Protein AF-A0A965AZX0-F1 (afdb_monomer_lite)

pLDDT: mean 88.42, std 13.36, range [40.75, 98.25]

Sequence (175 aa):
MPTPAQVLSIAKISEYLWNDAIPKEKGFFNGTIDPRKAVQLYMEWKALNYGIDQNLSSLSGVSNYVFALCGAKVAIAQEILANGSSGGSVVPGGGGQGVREYSKFAVEGTASITFSEAVNSTLLYASRGGLDVGTIITSGVPTGNQVLWTSSTGTLTVASTVPFYLNEFVRILVK

Foldseek 3Di:
DDDLVVLLQLLVLLLVVLVVVLCCCVVPPVDDDDNCLSVVLVVLSVVSVVCVVVVPPPSPVSSVVSSVSSPPSNVVSVVCVVCVVPPDPPPPDDDPPDWDKDKDFDAALAFKDADQVQAQWAWDFKDKLPHTADDEDQDDAADDRYWHAPNNGRMIGHHSVDGHHGRIMMMTITD

Structure (mmCIF, N/CA/C/O backbone):
data_AF-A0A965AZX0-F1
#
_entry.id   AF-A0A965AZX0-F1
#
loop_
_atom_site.group_PDB
_atom_site.id
_atom_site.type_symbol
_atom_site.label_atom_id
_atom_site.label_alt_id
_atom_site.label_comp_id
_atom_site.label_asym_id
_atom_site.label_entity_id
_atom_site.label_seq_id
_atom_site.pdbx_PDB_ins_code
_atom_site.Cartn_x
_atom_site.Cartn_y
_atom_site.Cartn_z
_atom_site.occupancy
_atom_site.B_iso_or_equiv
_atom_site.auth_seq_id
_atom_site.auth_comp_id
_atom_site.auth_asym_id
_atom_site.auth_atom_id
_atom_site.pdbx_PDB_model_num
ATOM 1 N N . MET A 1 1 ? -4.296 -7.422 -23.256 1.00 70.62 1 MET A N 1
ATOM 2 C CA . MET A 1 1 ? -3.268 -6.358 -23.303 1.00 70.62 1 MET A CA 1
ATOM 3 C C . MET A 1 1 ? -3.644 -5.290 -22.289 1.00 70.62 1 MET A C 1
ATOM 5 O O . MET A 1 1 ? -4.841 -5.046 -22.160 1.00 70.62 1 MET A O 1
ATOM 9 N N . PRO A 1 2 ? -2.687 -4.712 -21.544 1.00 84.94 2 PRO A N 1
ATOM 10 C CA . PRO A 1 2 ? -2.968 -3.623 -20.610 1.00 84.94 2 PRO A CA 1
ATOM 11 C C . PRO A 1 2 ? -3.563 -2.406 -21.334 1.00 84.94 2 PRO A C 1
ATOM 13 O O . PRO A 1 2 ? -3.331 -2.212 -22.526 1.00 84.94 2 PRO A O 1
ATOM 16 N N . THR A 1 3 ? -4.327 -1.586 -20.617 1.00 92.62 3 THR A N 1
ATOM 17 C CA . THR A 1 3 ? -4.847 -0.312 -21.144 1.00 92.62 3 THR A CA 1
ATOM 18 C C . THR A 1 3 ? -3.705 0.671 -21.448 1.00 92.62 3 THR A C 1
ATOM 20 O O . THR A 1 3 ? -2.640 0.557 -20.835 1.00 92.62 3 THR A O 1
ATOM 23 N N . PRO A 1 4 ? -3.905 1.689 -22.310 1.00 92.31 4 PRO A N 1
ATOM 24 C CA . PRO A 1 4 ? -2.891 2.718 -22.566 1.00 92.31 4 PRO A CA 1
ATOM 25 C C . PRO A 1 4 ? -2.321 3.364 -21.296 1.00 92.31 4 PRO A C 1
ATOM 27 O O . PRO A 1 4 ? -1.108 3.537 -21.186 1.00 92.31 4 PRO A O 1
ATOM 30 N N . ALA A 1 5 ? -3.170 3.633 -20.299 1.00 92.69 5 ALA A N 1
ATOM 31 C CA . ALA A 1 5 ? -2.748 4.174 -19.008 1.00 92.69 5 ALA A CA 1
ATOM 32 C C . ALA A 1 5 ? -1.876 3.190 -18.206 1.00 92.69 5 ALA A C 1
ATOM 34 O O . ALA A 1 5 ? -0.871 3.583 -17.618 1.00 92.69 5 ALA A O 1
ATOM 35 N N . GLN A 1 6 ? -2.209 1.896 -18.215 1.00 93.25 6 GLN A N 1
ATOM 36 C CA . GLN A 1 6 ? -1.380 0.870 -17.573 1.00 93.25 6 GLN A CA 1
ATOM 37 C C . GLN A 1 6 ? -0.044 0.682 -18.300 1.00 93.25 6 GLN A C 1
ATOM 39 O O . GLN A 1 6 ? 0.991 0.567 -17.647 1.00 93.25 6 GLN A O 1
ATOM 44 N N . VAL A 1 7 ? -0.045 0.688 -19.638 1.00 95.00 7 VAL A N 1
ATOM 45 C CA . VAL A 1 7 ? 1.185 0.616 -20.438 1.00 95.00 7 VAL A CA 1
ATOM 46 C C . VAL A 1 7 ? 2.100 1.798 -20.134 1.00 95.00 7 VAL A C 1
ATOM 48 O O . VAL A 1 7 ? 3.298 1.594 -19.966 1.00 95.00 7 VAL A O 1
ATOM 51 N N . LEU A 1 8 ? 1.556 3.010 -20.006 1.00 95.75 8 LEU A N 1
ATOM 52 C CA . LEU A 1 8 ? 2.323 4.196 -19.631 1.00 95.75 8 LEU A CA 1
ATOM 53 C C . LEU A 1 8 ? 3.047 4.014 -18.284 1.00 95.75 8 LEU A C 1
ATOM 55 O O . LEU A 1 8 ? 4.239 4.311 -18.184 1.00 95.75 8 LEU A O 1
ATOM 59 N N . SER A 1 9 ? 2.360 3.499 -17.261 1.00 95.31 9 SER A N 1
ATOM 60 C CA . SER A 1 9 ? 2.972 3.228 -15.951 1.00 95.31 9 SER A CA 1
ATOM 61 C C . SER A 1 9 ? 4.065 2.158 -16.034 1.00 95.31 9 SER A C 1
ATOM 63 O O . SER A 1 9 ? 5.157 2.348 -15.499 1.00 95.31 9 SER A O 1
ATOM 65 N N . ILE A 1 10 ? 3.812 1.066 -16.762 1.00 94.94 10 ILE A N 1
ATOM 66 C CA . ILE A 1 10 ? 4.793 -0.007 -16.992 1.00 94.94 10 ILE A CA 1
ATOM 67 C C . ILE A 1 10 ? 6.023 0.526 -17.741 1.00 94.94 10 ILE A C 1
ATOM 69 O O . ILE A 1 10 ? 7.150 0.164 -17.402 1.00 94.94 10 ILE A O 1
ATOM 73 N N . ALA A 1 11 ? 5.828 1.401 -18.730 1.00 96.44 11 ALA A N 1
ATOM 74 C CA . ALA A 1 11 ? 6.901 1.970 -19.538 1.00 96.44 11 ALA A CA 1
ATOM 75 C C . ALA A 1 11 ? 7.823 2.885 -18.728 1.00 96.44 11 ALA A C 1
ATOM 77 O O . ALA A 1 11 ? 9.040 2.750 -18.835 1.00 96.44 11 ALA A O 1
ATOM 78 N N . LYS A 1 12 ? 7.266 3.742 -17.862 1.00 95.50 12 LYS A N 1
ATOM 79 C CA . LYS A 1 12 ? 8.049 4.603 -16.955 1.00 95.50 12 LYS A CA 1
ATOM 80 C C . LYS A 1 12 ? 8.928 3.785 -16.002 1.00 95.50 12 LYS A C 1
ATOM 82 O O . LYS A 1 12 ? 10.104 4.089 -15.826 1.00 95.50 12 LYS A O 1
ATOM 87 N N . ILE A 1 13 ? 8.384 2.709 -15.426 1.00 94.88 13 ILE A N 1
ATOM 88 C CA . ILE A 1 13 ? 9.159 1.800 -14.564 1.00 94.88 13 ILE A CA 1
ATOM 89 C C . ILE A 1 13 ? 10.220 1.056 -15.388 1.00 94.88 13 ILE A C 1
ATOM 91 O O . ILE A 1 13 ? 11.375 0.952 -14.980 1.00 94.88 13 ILE A O 1
ATOM 95 N N . SER A 1 14 ? 9.854 0.566 -16.573 1.00 95.56 14 SER A N 1
ATOM 96 C CA . SER A 1 14 ? 10.773 -0.155 -17.459 1.00 95.56 14 SER A CA 1
ATOM 97 C C . SER A 1 14 ? 11.942 0.718 -17.918 1.00 95.56 14 SER A C 1
ATOM 99 O O . SER A 1 14 ? 13.066 0.229 -17.978 1.00 95.56 14 SER A O 1
ATOM 101 N N . GLU A 1 15 ? 11.710 2.002 -18.206 1.00 95.69 15 GLU A N 1
ATOM 102 C CA . GLU A 1 15 ? 12.759 2.975 -18.530 1.00 95.69 15 GLU A CA 1
ATOM 103 C C . GLU A 1 15 ? 13.780 3.089 -17.396 1.00 95.69 15 GLU A C 1
ATOM 105 O O . GLU A 1 15 ? 14.981 2.968 -17.639 1.00 95.69 15 GLU A O 1
ATOM 110 N N . TYR A 1 16 ? 13.313 3.250 -16.154 1.00 94.50 16 TYR A N 1
ATOM 111 C CA . TYR A 1 16 ? 14.186 3.272 -14.981 1.00 94.50 16 TYR A CA 1
ATOM 112 C C . TYR A 1 16 ? 15.036 1.995 -14.883 1.00 94.50 16 TYR A C 1
ATOM 114 O O . TYR A 1 16 ? 16.257 2.065 -14.744 1.00 94.50 16 TYR A O 1
ATOM 122 N N . LEU A 1 17 ? 14.416 0.821 -15.044 1.00 93.88 17 LEU A N 1
ATOM 123 C CA . LEU A 1 17 ? 15.119 -0.465 -14.996 1.00 93.88 17 LEU A CA 1
ATOM 124 C C . LEU A 1 17 ? 16.139 -0.637 -16.136 1.00 93.88 17 LEU A C 1
ATOM 126 O O . LEU A 1 17 ? 17.146 -1.326 -15.961 1.00 93.88 17 LEU A O 1
ATOM 130 N N . TRP A 1 18 ? 15.891 -0.052 -17.311 1.00 92.81 18 TRP A N 1
ATOM 131 C CA . TRP A 1 18 ? 16.864 -0.030 -18.406 1.00 92.81 18 TRP A CA 1
ATOM 132 C C . TRP A 1 18 ? 18.023 0.925 -18.116 1.00 92.81 18 TRP A C 1
ATOM 134 O O . TRP A 1 18 ? 19.172 0.542 -18.332 1.00 92.81 18 TRP A O 1
ATOM 144 N N . ASN A 1 19 ? 17.744 2.114 -17.580 1.00 91.25 19 ASN A N 1
ATOM 145 C CA . ASN A 1 19 ? 18.771 3.076 -17.171 1.00 91.25 19 ASN A CA 1
ATOM 146 C C . ASN A 1 19 ? 19.692 2.529 -16.070 1.00 91.25 19 ASN A C 1
ATOM 148 O O . ASN A 1 19 ? 20.863 2.889 -16.039 1.00 91.25 19 ASN A O 1
ATOM 152 N N . ASP A 1 20 ? 19.203 1.637 -15.207 1.00 90.69 20 ASP A N 1
ATOM 153 C CA . ASP A 1 20 ? 20.028 0.942 -14.211 1.00 90.69 20 ASP A CA 1
ATOM 154 C C . ASP A 1 20 ? 20.828 -0.235 -14.807 1.00 90.69 20 ASP A C 1
ATOM 156 O O . ASP A 1 20 ? 22.010 -0.417 -14.507 1.00 90.69 20 ASP A O 1
ATOM 160 N N . ALA A 1 21 ? 20.211 -1.032 -15.683 1.00 89.06 21 ALA A N 1
ATOM 161 C CA . ALA A 1 21 ? 20.850 -2.220 -16.252 1.00 89.06 21 ALA A CA 1
ATOM 162 C C . ALA A 1 21 ? 21.951 -1.888 -17.278 1.00 89.06 21 ALA A C 1
ATOM 164 O O . ALA A 1 21 ? 22.984 -2.557 -17.304 1.00 89.06 21 ALA A O 1
ATOM 165 N N . ILE A 1 22 ? 21.754 -0.859 -18.112 1.00 88.25 22 ILE A N 1
ATOM 166 C CA . ILE A 1 22 ? 22.687 -0.493 -19.192 1.00 88.25 22 ILE A CA 1
ATOM 167 C C . ILE A 1 22 ? 24.098 -0.169 -18.656 1.00 88.25 22 ILE A C 1
ATOM 169 O O . ILE A 1 22 ? 25.061 -0.751 -19.164 1.00 88.25 22 ILE A O 1
ATOM 173 N N . PRO A 1 23 ? 24.273 0.701 -17.638 1.00 84.06 23 PRO A N 1
ATOM 174 C CA . PRO A 1 23 ? 25.591 0.993 -17.077 1.00 84.06 23 PRO A CA 1
ATOM 175 C C . PRO A 1 23 ? 26.236 -0.219 -16.405 1.00 84.06 23 PRO A C 1
ATOM 177 O O . PRO A 1 23 ? 27.447 -0.391 -16.513 1.00 84.06 23 PRO A O 1
ATOM 180 N N . LYS A 1 24 ? 25.448 -1.080 -15.746 1.00 82.94 24 LYS A N 1
ATOM 181 C CA . LYS A 1 24 ? 25.960 -2.291 -15.085 1.00 82.94 24 LYS A CA 1
ATOM 182 C C . LYS A 1 24 ? 26.509 -3.294 -16.096 1.00 82.94 24 LYS A C 1
ATOM 184 O O . LYS A 1 24 ? 27.595 -3.832 -15.903 1.00 82.94 24 LYS A O 1
ATOM 189 N N . GLU A 1 25 ? 25.809 -3.504 -17.205 1.00 75.44 25 GLU A N 1
ATOM 190 C CA . GLU A 1 25 ? 26.267 -4.432 -18.237 1.00 75.44 25 GLU A CA 1
ATOM 191 C C . GLU A 1 25 ? 27.418 -3.880 -19.084 1.00 75.44 25 GLU A C 1
ATOM 193 O O . GLU A 1 25 ? 28.369 -4.611 -19.366 1.00 75.44 25 GLU A O 1
ATOM 198 N N . LYS A 1 26 ? 27.388 -2.594 -19.454 1.00 65.25 26 LYS A N 1
ATOM 199 C CA . LYS A 1 26 ? 28.464 -1.979 -20.249 1.00 65.25 26 LYS A CA 1
ATOM 200 C C . LYS A 1 26 ? 29.706 -1.613 -19.440 1.00 65.25 26 LYS A C 1
ATOM 202 O O . LYS A 1 26 ? 30.799 -1.629 -19.992 1.00 65.25 26 LYS A O 1
ATOM 207 N N . GLY A 1 27 ? 29.545 -1.270 -18.164 1.00 59.84 27 GLY A N 1
ATOM 208 C CA . GLY A 1 27 ? 30.638 -0.852 -17.286 1.00 59.84 27 GLY A CA 1
ATOM 209 C C . GLY A 1 27 ? 31.339 -1.998 -16.559 1.00 59.84 27 GLY A C 1
ATOM 210 O O . GLY A 1 27 ? 32.478 -1.818 -16.142 1.00 59.84 27 GLY A O 1
ATOM 211 N N . PHE A 1 28 ? 30.691 -3.162 -16.408 1.00 55.84 28 PHE A N 1
ATOM 212 C CA . PHE A 1 28 ? 31.216 -4.252 -15.574 1.00 55.84 28 PHE A CA 1
ATOM 213 C C . PHE A 1 28 ? 31.263 -5.629 -16.262 1.00 55.84 28 PHE A C 1
ATOM 215 O O . PHE A 1 28 ? 32.124 -6.434 -15.917 1.00 55.84 28 PHE A O 1
ATOM 222 N N . PHE A 1 29 ? 30.394 -5.914 -17.247 1.00 63.22 29 PHE A N 1
ATOM 223 C CA . PHE A 1 29 ? 30.215 -7.280 -17.781 1.00 63.22 29 PHE A CA 1
ATOM 224 C C . PHE A 1 29 ? 30.338 -7.426 -19.310 1.00 63.22 29 PHE A C 1
ATOM 226 O O . PHE A 1 29 ? 30.006 -8.482 -19.840 1.00 63.22 29 PHE A O 1
ATOM 233 N N . ASN A 1 30 ? 30.831 -6.408 -20.030 1.00 67.31 30 ASN A N 1
ATOM 234 C CA . ASN A 1 30 ? 30.959 -6.419 -21.500 1.00 67.31 30 ASN A CA 1
ATOM 235 C C . ASN A 1 30 ? 29.657 -6.849 -22.221 1.00 67.31 30 ASN A C 1
ATOM 237 O O . ASN A 1 30 ? 29.675 -7.641 -23.164 1.00 67.31 30 ASN A O 1
ATOM 241 N N . GLY A 1 31 ? 28.511 -6.373 -21.725 1.00 69.38 31 GLY A N 1
ATOM 242 C CA . GLY A 1 31 ? 27.193 -6.786 -22.208 1.00 69.38 31 GLY A CA 1
ATOM 243 C C . GLY A 1 31 ? 26.806 -6.211 -23.576 1.00 69.38 31 GLY A C 1
ATOM 244 O O . GLY A 1 31 ? 27.352 -5.213 -24.050 1.00 69.38 31 GLY A O 1
ATOM 245 N N . THR A 1 32 ? 25.809 -6.841 -24.203 1.00 75.69 32 THR A N 1
ATOM 246 C CA . THR A 1 32 ? 25.321 -6.546 -25.565 1.00 75.69 32 THR A CA 1
ATOM 247 C C . THR A 1 32 ? 24.063 -5.672 -25.599 1.00 75.69 32 THR A C 1
ATOM 249 O O . THR A 1 32 ? 23.498 -5.450 -26.671 1.00 75.69 32 THR A O 1
ATOM 252 N N . ILE A 1 33 ? 23.610 -5.148 -24.453 1.00 80.94 33 ILE A N 1
ATOM 253 C CA . ILE A 1 33 ? 22.437 -4.265 -24.406 1.00 80.94 33 ILE A CA 1
ATOM 254 C C . ILE A 1 33 ? 22.696 -2.975 -25.201 1.00 80.94 33 ILE A C 1
ATOM 256 O O . ILE A 1 33 ? 23.709 -2.289 -25.020 1.00 80.94 33 ILE A O 1
ATOM 260 N N . ASP A 1 34 ? 21.727 -2.610 -26.046 1.00 82.69 34 ASP A N 1
ATOM 261 C CA . ASP A 1 34 ? 21.716 -1.335 -26.761 1.00 82.69 34 ASP A CA 1
ATOM 262 C C . ASP A 1 34 ? 21.693 -0.155 -25.764 1.00 82.69 34 ASP A C 1
ATOM 264 O O . ASP A 1 34 ? 20.735 -0.013 -24.993 1.00 82.69 34 ASP A O 1
ATOM 268 N N . PRO A 1 35 ? 22.711 0.728 -25.779 1.00 82.50 35 PRO A N 1
ATOM 269 C CA . PRO A 1 35 ? 22.803 1.852 -24.851 1.00 82.50 35 PRO A CA 1
ATOM 270 C C . PRO A 1 35 ? 21.692 2.893 -25.040 1.00 82.50 35 PRO A C 1
ATOM 272 O O . PRO A 1 35 ? 21.476 3.718 -24.159 1.00 82.50 35 PRO A O 1
ATOM 275 N N . ARG A 1 36 ? 20.998 2.891 -26.182 1.00 86.69 36 ARG A N 1
ATOM 276 C CA . ARG A 1 36 ? 19.942 3.856 -26.514 1.00 86.69 36 ARG A CA 1
ATOM 277 C C . ARG A 1 36 ? 18.547 3.348 -26.181 1.00 86.69 36 ARG A C 1
ATOM 279 O O . ARG A 1 36 ? 17.592 4.108 -26.312 1.00 86.69 36 ARG A O 1
ATOM 286 N N . LYS A 1 37 ? 18.410 2.103 -25.720 1.00 87.75 37 LYS A N 1
ATOM 287 C CA . LYS A 1 37 ? 17.108 1.471 -25.474 1.00 87.75 37 LYS A CA 1
ATOM 288 C C . LYS A 1 37 ? 16.226 2.261 -24.505 1.00 87.75 37 LYS A C 1
ATOM 290 O O . LYS A 1 37 ? 15.035 2.416 -24.756 1.00 87.75 37 LYS A O 1
ATOM 295 N N . ALA A 1 38 ? 16.813 2.801 -23.434 1.00 90.94 38 ALA A N 1
ATOM 296 C CA . ALA A 1 38 ? 16.087 3.637 -22.479 1.00 90.94 38 ALA A CA 1
ATOM 297 C C . ALA A 1 38 ? 15.602 4.949 -23.118 1.00 90.94 38 ALA A C 1
ATOM 299 O O . ALA A 1 38 ? 14.450 5.329 -22.942 1.00 90.94 38 ALA A O 1
ATOM 300 N N . VAL A 1 39 ? 16.445 5.593 -23.933 1.00 92.31 39 VAL A N 1
ATOM 301 C CA . VAL A 1 39 ? 16.101 6.836 -24.646 1.00 92.31 39 VAL A CA 1
ATOM 302 C C . VAL A 1 39 ? 15.003 6.595 -25.685 1.00 92.31 39 VAL A C 1
ATOM 304 O O . VAL A 1 39 ? 14.075 7.391 -25.795 1.00 92.31 39 VAL A O 1
ATOM 307 N N . GLN A 1 40 ? 15.071 5.484 -26.423 1.00 93.62 40 GLN A N 1
ATOM 308 C CA . GLN A 1 40 ? 14.023 5.095 -27.367 1.00 93.62 40 GLN A CA 1
ATOM 309 C C . GLN A 1 40 ? 12.690 4.877 -26.646 1.00 93.62 40 GLN A C 1
ATOM 311 O O . GLN A 1 40 ? 11.679 5.447 -27.043 1.00 93.62 40 GLN A O 1
ATOM 316 N N . LEU A 1 41 ? 12.694 4.102 -25.558 1.00 95.38 41 LEU A N 1
ATOM 317 C CA . LEU A 1 41 ? 11.496 3.880 -24.756 1.00 95.38 41 LEU A CA 1
ATOM 318 C C . LEU A 1 41 ? 10.940 5.201 -24.199 1.00 95.38 41 LEU A C 1
ATOM 320 O O . LEU A 1 41 ? 9.726 5.397 -24.233 1.00 95.38 41 LEU A O 1
ATOM 324 N N . TYR A 1 42 ? 11.815 6.110 -23.753 1.00 96.50 42 TYR A N 1
ATOM 325 C CA . TYR A 1 42 ? 11.445 7.436 -23.255 1.00 96.50 42 TYR A CA 1
ATOM 326 C C . TYR A 1 42 ? 10.655 8.259 -24.272 1.00 96.50 42 TYR A C 1
ATOM 328 O O . TYR A 1 42 ? 9.585 8.782 -23.957 1.00 96.50 42 TYR A O 1
ATOM 336 N N . MET A 1 43 ? 11.157 8.350 -25.505 1.00 95.81 43 MET A N 1
ATOM 337 C CA . MET A 1 43 ? 10.496 9.116 -26.566 1.00 95.81 43 MET A CA 1
ATOM 338 C C . MET A 1 43 ? 9.097 8.569 -26.875 1.00 95.81 43 MET A C 1
ATOM 340 O O . MET A 1 43 ? 8.141 9.334 -27.004 1.00 95.81 43 MET A O 1
ATOM 344 N N . GLU A 1 44 ? 8.960 7.247 -26.925 1.00 94.94 44 GLU A N 1
ATOM 345 C CA . GLU A 1 44 ? 7.713 6.586 -27.313 1.00 94.94 44 GLU A CA 1
ATOM 346 C C . GLU A 1 44 ? 6.653 6.641 -26.210 1.00 94.94 44 GLU A C 1
ATOM 348 O O . GLU A 1 44 ? 5.488 6.954 -26.474 1.00 94.94 44 GLU A O 1
ATOM 353 N N . TRP A 1 45 ? 7.028 6.415 -24.943 1.00 96.25 45 TRP A N 1
ATOM 354 C CA . TRP A 1 45 ? 6.049 6.559 -23.864 1.00 96.25 45 TRP A CA 1
ATOM 355 C C . TRP A 1 45 ? 5.649 8.022 -23.659 1.00 96.25 45 TRP A C 1
ATOM 357 O O . TRP A 1 45 ? 4.499 8.280 -23.302 1.00 96.25 45 TRP A O 1
ATOM 367 N N . LYS A 1 46 ? 6.536 8.994 -23.923 1.00 96.56 46 LYS A N 1
ATOM 368 C CA . LYS A 1 46 ? 6.185 10.425 -23.914 1.00 96.56 46 LYS A CA 1
ATOM 369 C C . LYS A 1 46 ? 5.132 10.761 -24.966 1.00 96.56 46 LYS A C 1
ATOM 371 O O . LYS A 1 46 ? 4.182 11.476 -24.646 1.00 96.56 46 LYS A O 1
ATOM 376 N N . ALA A 1 47 ? 5.260 10.218 -26.176 1.00 94.31 47 ALA A N 1
ATOM 377 C CA . ALA A 1 47 ? 4.246 10.359 -27.219 1.00 94.31 47 ALA A CA 1
ATOM 378 C C . ALA A 1 47 ? 2.908 9.721 -26.799 1.00 94.31 47 ALA A C 1
ATOM 380 O O . ALA A 1 47 ? 1.851 10.331 -26.965 1.00 94.31 47 ALA A O 1
ATOM 381 N N . LEU A 1 48 ? 2.949 8.538 -26.173 1.00 95.81 48 LEU A N 1
ATOM 382 C CA . LEU A 1 48 ? 1.761 7.898 -25.601 1.00 95.81 48 LEU A CA 1
ATOM 383 C C . LEU A 1 48 ? 1.109 8.756 -24.502 1.00 95.81 48 LEU A C 1
ATOM 385 O O . LEU A 1 48 ? -0.107 8.916 -24.509 1.00 95.81 48 LEU A O 1
ATOM 389 N N . ASN A 1 49 ? 1.900 9.323 -23.583 1.00 96.44 49 ASN A N 1
ATOM 390 C CA . ASN A 1 49 ? 1.418 10.197 -22.507 1.00 96.44 49 ASN A CA 1
ATOM 391 C C . ASN A 1 49 ? 0.703 11.418 -23.082 1.00 96.44 49 ASN A C 1
ATOM 393 O O . ASN A 1 49 ? -0.407 11.715 -22.664 1.00 96.44 49 ASN A O 1
ATOM 397 N N . TYR A 1 50 ? 1.301 12.070 -24.083 1.00 95.75 50 TYR A N 1
ATOM 398 C CA . TYR A 1 50 ? 0.666 13.191 -24.771 1.00 95.75 50 TYR A CA 1
ATOM 399 C C . TYR A 1 50 ? -0.680 12.785 -25.385 1.00 95.75 50 TYR A C 1
ATOM 401 O O . TYR A 1 50 ? -1.678 13.470 -25.190 1.00 95.75 50 TYR A O 1
ATOM 409 N N . GLY A 1 51 ? -0.741 11.639 -26.069 1.00 94.94 51 GLY A N 1
ATOM 410 C CA . GLY A 1 51 ? -1.989 11.134 -26.638 1.00 94.94 51 GLY A CA 1
ATOM 411 C C . GLY A 1 51 ? -3.078 10.850 -25.594 1.00 94.94 51 GLY A C 1
ATOM 412 O O . GLY A 1 51 ? -4.249 11.129 -25.850 1.00 94.94 51 GLY A O 1
ATOM 413 N N . ILE A 1 52 ? -2.695 10.339 -24.417 1.00 94.62 52 ILE A N 1
ATOM 414 C CA . ILE A 1 52 ? -3.599 10.138 -23.272 1.00 94.62 52 ILE A CA 1
ATOM 415 C C . ILE A 1 52 ? -4.099 11.486 -22.741 1.00 94.62 52 ILE A C 1
ATOM 417 O O . ILE A 1 52 ? -5.303 11.654 -22.568 1.00 94.62 52 ILE A O 1
ATOM 421 N N . ASP A 1 53 ? -3.202 12.453 -22.536 1.00 95.81 53 ASP A N 1
ATOM 422 C CA . ASP A 1 53 ? -3.540 13.785 -22.015 1.00 95.81 53 ASP A CA 1
ATOM 423 C C . ASP A 1 53 ? -4.479 14.554 -22.963 1.00 95.81 53 ASP A C 1
ATOM 425 O O . ASP A 1 53 ? -5.325 15.325 -22.517 1.00 95.81 53 ASP A O 1
ATOM 429 N N . GLN A 1 54 ? -4.354 14.331 -24.276 1.00 94.94 54 GLN A N 1
ATOM 430 C CA . GLN A 1 54 ? -5.249 14.887 -25.300 1.00 94.94 54 GLN A CA 1
ATOM 431 C C . GLN A 1 54 ? -6.541 14.072 -25.500 1.00 94.94 54 GLN A C 1
ATOM 433 O O . GLN A 1 54 ? -7.346 14.406 -26.369 1.00 94.94 54 GLN A O 1
ATOM 438 N N . ASN A 1 55 ? -6.750 13.007 -24.721 1.00 92.19 55 ASN A N 1
ATOM 439 C CA . ASN A 1 55 ? -7.914 12.123 -24.796 1.00 92.19 55 ASN A CA 1
ATOM 440 C C . ASN A 1 55 ? -8.171 11.553 -26.211 1.00 92.19 55 ASN A C 1
ATOM 442 O O . ASN A 1 55 ? -9.313 11.462 -26.668 1.00 92.19 55 ASN A O 1
ATOM 446 N N . LEU A 1 56 ? -7.104 11.190 -26.933 1.00 91.94 56 LEU A N 1
ATOM 447 C CA . LEU A 1 56 ? -7.218 10.619 -28.277 1.00 91.94 56 LEU A CA 1
ATOM 448 C C . LEU A 1 56 ? -7.787 9.193 -28.221 1.00 91.94 56 LEU A C 1
ATOM 450 O O . LEU A 1 56 ? -7.413 8.381 -27.378 1.00 91.94 56 LEU A O 1
ATOM 454 N N . SER A 1 57 ? -8.651 8.852 -29.175 1.00 84.25 57 SER A N 1
ATOM 455 C CA . SER A 1 57 ? -9.365 7.567 -29.202 1.00 84.25 57 SER A CA 1
ATOM 456 C C . SER A 1 57 ? -8.565 6.402 -29.807 1.00 84.25 57 SER A C 1
ATOM 458 O O . SER A 1 57 ? -8.928 5.243 -29.616 1.00 84.25 57 SER A O 1
ATOM 460 N N . SER A 1 58 ? -7.458 6.669 -30.508 1.00 85.50 58 SER A N 1
ATOM 461 C CA . SER A 1 58 ? -6.718 5.683 -31.315 1.00 85.50 58 SER A CA 1
ATOM 462 C C . SER A 1 58 ? -5.300 5.395 -30.801 1.00 85.50 58 SER A C 1
ATOM 464 O O . SER A 1 58 ? -4.339 5.359 -31.567 1.00 85.50 58 SER A O 1
ATOM 466 N N . LEU A 1 59 ? -5.148 5.185 -29.491 1.00 90.94 59 LEU A N 1
ATOM 467 C CA . LEU A 1 59 ? -3.836 4.984 -28.854 1.00 90.94 59 LEU A CA 1
ATOM 468 C C . LEU A 1 59 ? -3.360 3.528 -28.823 1.00 90.94 59 LEU A C 1
ATOM 470 O O . LEU A 1 59 ? -2.237 3.266 -28.400 1.00 90.94 59 LEU A O 1
ATOM 474 N N . SER A 1 60 ? -4.182 2.572 -29.259 1.00 89.62 60 SER A N 1
ATOM 475 C CA . SER A 1 60 ? -3.877 1.139 -29.160 1.00 89.62 60 SER A CA 1
ATOM 476 C C . SER A 1 60 ? -2.603 0.742 -29.911 1.00 89.62 60 SER A C 1
ATOM 478 O O . SER A 1 60 ? -1.812 -0.034 -29.385 1.00 89.62 60 SER A O 1
ATOM 480 N N . GLY A 1 61 ? -2.355 1.306 -31.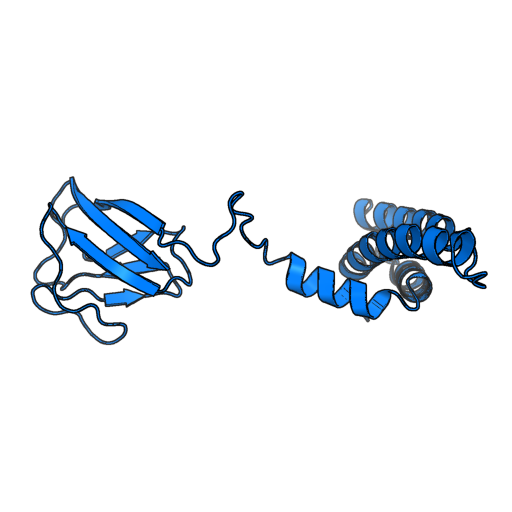098 1.00 89.56 61 GLY A N 1
ATOM 481 C CA . GLY A 1 61 ? -1.138 1.036 -31.873 1.00 89.56 61 GLY A CA 1
ATOM 482 C C . GLY A 1 61 ? 0.133 1.492 -31.152 1.00 89.56 61 GLY A C 1
ATOM 483 O O . GLY A 1 61 ? 1.043 0.694 -30.930 1.00 89.56 61 GLY A O 1
ATOM 484 N N . VAL A 1 62 ? 0.158 2.755 -30.715 1.00 90.19 62 VAL A N 1
ATOM 485 C CA . VAL A 1 62 ? 1.288 3.336 -29.969 1.00 90.19 62 VAL A CA 1
ATOM 486 C C . VAL A 1 62 ? 1.474 2.621 -28.630 1.00 90.19 62 VAL A C 1
ATOM 488 O O . VAL A 1 62 ? 2.587 2.265 -28.262 1.00 90.19 62 VAL A O 1
ATOM 491 N N . SER A 1 63 ? 0.381 2.327 -27.924 1.00 94.38 63 SER A N 1
ATOM 492 C CA . SER A 1 63 ? 0.406 1.589 -26.662 1.00 94.38 63 SER A CA 1
ATOM 493 C C . SER A 1 63 ? 0.988 0.181 -26.828 1.00 94.38 63 SER A C 1
ATOM 495 O O . SER A 1 63 ? 1.863 -0.212 -26.060 1.00 94.38 63 SER A O 1
ATOM 497 N N . ASN A 1 64 ? 0.590 -0.564 -27.860 1.00 93.50 64 ASN A N 1
ATOM 498 C CA . ASN A 1 64 ? 1.145 -1.892 -28.124 1.00 93.50 64 ASN A CA 1
ATOM 499 C C . ASN A 1 64 ? 2.645 -1.830 -28.446 1.00 93.50 64 ASN A C 1
ATOM 501 O O . ASN A 1 64 ? 3.406 -2.678 -27.979 1.00 93.50 64 ASN A O 1
ATOM 505 N N . TYR A 1 65 ? 3.075 -0.817 -29.201 1.00 94.19 65 TYR A N 1
ATOM 506 C CA . TYR A 1 65 ? 4.486 -0.617 -29.525 1.00 94.19 65 TYR A CA 1
ATOM 507 C C . TYR A 1 65 ? 5.324 -0.261 -28.288 1.00 94.19 65 TYR A C 1
ATOM 509 O O . TYR A 1 65 ? 6.340 -0.904 -28.030 1.00 94.19 65 TYR A O 1
ATOM 517 N N . VAL A 1 66 ? 4.859 0.680 -27.460 1.00 95.69 66 VAL A N 1
ATOM 518 C CA . VAL A 1 66 ? 5.507 1.037 -26.186 1.00 95.69 66 VAL A CA 1
ATOM 519 C C . VAL A 1 66 ? 5.615 -0.180 -25.266 1.00 95.69 66 VAL A C 1
ATOM 521 O O . VAL A 1 66 ? 6.664 -0.421 -24.666 1.00 95.69 66 VAL A O 1
ATOM 524 N N . PHE A 1 67 ? 4.557 -0.990 -25.184 1.00 95.19 67 PHE A N 1
ATOM 525 C CA . PHE A 1 67 ? 4.568 -2.211 -24.384 1.00 95.19 67 PHE A CA 1
ATOM 526 C C . PHE A 1 67 ? 5.599 -3.228 -24.895 1.00 95.19 67 PHE A C 1
ATOM 528 O O . PHE A 1 67 ? 6.318 -3.828 -24.097 1.00 95.19 67 PHE A O 1
ATOM 535 N N . ALA A 1 68 ? 5.742 -3.379 -26.214 1.00 93.56 68 ALA A N 1
ATOM 536 C CA . ALA A 1 68 ? 6.769 -4.233 -26.806 1.00 93.56 68 ALA A CA 1
ATOM 537 C C . ALA A 1 68 ? 8.196 -3.721 -26.520 1.00 93.56 68 ALA A C 1
ATOM 539 O O . ALA A 1 68 ? 9.082 -4.516 -26.194 1.00 93.56 68 ALA A O 1
ATOM 540 N N . LEU A 1 69 ? 8.422 -2.402 -26.568 1.00 93.62 69 LEU A N 1
ATOM 541 C CA . LEU A 1 69 ? 9.727 -1.788 -26.285 1.00 93.62 69 LEU A CA 1
ATOM 542 C C . LEU A 1 69 ? 10.199 -1.984 -24.838 1.00 93.62 69 LEU A C 1
ATOM 544 O O . LEU A 1 69 ? 11.407 -2.066 -24.592 1.00 93.62 69 LEU A O 1
ATOM 548 N N . CYS A 1 70 ? 9.272 -2.123 -23.885 1.00 93.31 70 CYS A N 1
ATOM 549 C CA . CYS A 1 70 ? 9.603 -2.449 -22.494 1.00 93.31 70 CYS A CA 1
ATOM 550 C C . CYS A 1 70 ? 10.411 -3.763 -22.396 1.00 93.31 70 CYS A C 1
ATOM 552 O O . CYS A 1 70 ? 11.327 -3.878 -21.573 1.00 93.31 70 CYS A O 1
ATOM 554 N N . GLY A 1 71 ? 10.133 -4.729 -23.282 1.00 90.50 71 GLY A N 1
ATOM 555 C CA . GLY A 1 71 ? 10.904 -5.959 -23.459 1.00 90.50 71 GLY A CA 1
ATOM 556 C C . GLY A 1 71 ? 11.076 -6.769 -22.170 1.00 90.50 71 GLY A C 1
ATOM 557 O O . GLY A 1 71 ? 10.136 -6.966 -21.407 1.00 90.50 71 GLY A O 1
ATOM 558 N N . ALA A 1 72 ? 12.306 -7.214 -21.895 1.00 89.62 72 ALA A N 1
ATOM 559 C CA . ALA A 1 72 ? 12.628 -8.046 -20.730 1.00 89.62 72 ALA A CA 1
ATOM 560 C C . ALA A 1 72 ? 12.301 -7.406 -19.363 1.00 89.62 72 ALA A C 1
ATOM 562 O O . ALA A 1 72 ? 12.286 -8.105 -18.354 1.00 89.62 72 ALA A O 1
ATOM 563 N N . LYS A 1 73 ? 12.043 -6.093 -19.301 1.00 92.88 73 LYS A N 1
ATOM 564 C CA . LYS A 1 73 ? 11.695 -5.405 -18.050 1.00 92.88 73 LYS A CA 1
ATOM 565 C C . LYS A 1 73 ? 10.200 -5.433 -17.731 1.00 92.88 73 LYS A C 1
ATOM 567 O O . LYS A 1 73 ? 9.846 -5.086 -16.611 1.00 92.88 73 LYS A O 1
ATOM 572 N N . VAL A 1 74 ? 9.342 -5.897 -18.648 1.00 92.31 74 VAL A N 1
ATOM 573 C CA . VAL A 1 74 ? 7.878 -5.916 -18.462 1.00 92.31 74 VAL A CA 1
ATOM 574 C C . VAL A 1 74 ? 7.464 -6.673 -17.203 1.00 92.31 74 VAL A C 1
ATOM 576 O O . VAL A 1 74 ? 6.694 -6.133 -16.417 1.00 92.31 74 VAL A O 1
ATOM 579 N N . ALA A 1 75 ? 7.985 -7.885 -16.987 1.00 90.00 75 ALA A N 1
ATOM 580 C CA . ALA A 1 75 ? 7.576 -8.722 -15.856 1.00 90.00 75 ALA A CA 1
ATOM 581 C C . ALA A 1 75 ? 7.882 -8.049 -14.506 1.00 90.00 75 ALA A C 1
ATOM 583 O O . ALA A 1 75 ? 7.000 -7.913 -13.662 1.00 90.00 75 ALA A O 1
ATOM 584 N N . ILE A 1 76 ? 9.106 -7.535 -14.353 1.00 88.75 76 ILE A N 1
ATOM 585 C CA . ILE A 1 76 ? 9.537 -6.818 -13.144 1.00 88.75 76 ILE A CA 1
ATOM 586 C C . ILE A 1 76 ? 8.750 -5.509 -12.988 1.00 88.75 76 ILE A C 1
ATOM 588 O O . ILE A 1 76 ? 8.313 -5.167 -11.896 1.00 88.75 76 ILE A O 1
ATOM 592 N N . ALA A 1 77 ? 8.525 -4.773 -14.079 1.00 91.81 77 ALA A N 1
ATOM 593 C CA . ALA A 1 77 ? 7.765 -3.528 -14.040 1.00 91.81 77 ALA A CA 1
ATOM 594 C C . ALA A 1 77 ? 6.298 -3.745 -13.634 1.00 91.81 77 ALA A C 1
ATOM 596 O O . ALA A 1 77 ? 5.739 -2.923 -12.912 1.00 91.81 77 ALA A O 1
ATOM 597 N N . GLN A 1 78 ? 5.677 -4.847 -14.061 1.00 90.25 78 GLN A N 1
ATOM 598 C CA . GLN A 1 78 ? 4.325 -5.228 -13.649 1.00 90.25 78 GLN A CA 1
ATOM 599 C C . GLN A 1 78 ? 4.262 -5.613 -12.170 1.00 90.25 78 GLN A C 1
ATOM 601 O O . GLN A 1 78 ? 3.324 -5.209 -11.488 1.00 90.25 78 GLN A O 1
ATOM 606 N N . GLU A 1 79 ? 5.262 -6.336 -11.668 1.00 87.06 79 GLU A N 1
ATOM 607 C CA . GLU A 1 79 ? 5.373 -6.663 -10.245 1.00 87.06 79 GLU A CA 1
ATOM 608 C C . GLU A 1 79 ? 5.529 -5.398 -9.390 1.00 87.06 79 GLU A C 1
ATOM 610 O O . GLU A 1 79 ? 4.786 -5.204 -8.429 1.00 87.06 79 GLU A O 1
ATOM 615 N N . ILE A 1 80 ? 6.429 -4.487 -9.778 1.00 88.25 80 ILE A N 1
ATOM 616 C CA . ILE A 1 80 ? 6.610 -3.192 -9.104 1.00 88.25 80 ILE A CA 1
ATOM 617 C C . ILE A 1 80 ? 5.323 -2.369 -9.159 1.00 88.25 80 ILE A C 1
ATOM 619 O O . ILE A 1 80 ? 4.972 -1.734 -8.172 1.00 88.25 80 ILE A O 1
ATOM 623 N N . LEU A 1 81 ? 4.598 -2.370 -10.279 1.00 87.88 81 LEU A N 1
ATOM 624 C CA . LEU A 1 81 ? 3.340 -1.634 -10.392 1.00 87.88 81 LEU A CA 1
ATOM 625 C C . LEU A 1 81 ? 2.248 -2.226 -9.487 1.00 87.88 81 LEU A C 1
ATOM 627 O O . LEU A 1 81 ? 1.520 -1.471 -8.847 1.00 87.88 81 LEU A O 1
ATOM 631 N N . ALA A 1 82 ? 2.146 -3.555 -9.415 1.00 83.19 82 ALA A N 1
ATOM 632 C CA . ALA A 1 82 ? 1.168 -4.247 -8.578 1.00 83.19 82 ALA A CA 1
ATOM 633 C C . ALA A 1 82 ? 1.461 -4.065 -7.079 1.00 83.19 82 ALA A C 1
ATOM 635 O O . ALA A 1 82 ? 0.554 -3.776 -6.300 1.00 83.19 82 ALA A O 1
ATOM 636 N N . ASN A 1 83 ? 2.730 -4.177 -6.685 1.00 78.69 83 ASN A N 1
ATOM 637 C CA . ASN A 1 83 ? 3.153 -4.098 -5.287 1.00 78.69 83 ASN A CA 1
ATOM 638 C C . ASN A 1 83 ? 3.372 -2.649 -4.817 1.00 78.69 83 ASN A C 1
ATOM 640 O O . ASN A 1 83 ? 3.162 -2.336 -3.647 1.00 78.69 83 ASN A O 1
ATOM 644 N N . GLY A 1 84 ? 3.744 -1.744 -5.726 1.00 65.25 84 GLY A N 1
ATOM 645 C CA . GLY A 1 84 ? 4.051 -0.338 -5.450 1.00 65.25 84 GLY A CA 1
ATOM 646 C C . GLY A 1 84 ? 2.829 0.551 -5.209 1.00 65.25 84 GLY A C 1
ATOM 647 O O . GLY A 1 84 ? 2.977 1.650 -4.683 1.00 65.25 84 GLY A O 1
ATOM 648 N N . SER A 1 85 ? 1.615 0.088 -5.535 1.00 57.50 85 SER A N 1
ATOM 649 C CA . SER A 1 85 ? 0.374 0.730 -5.069 1.00 57.50 85 SER A CA 1
ATOM 650 C C . SER A 1 85 ? 0.104 0.492 -3.581 1.00 57.50 85 SER A C 1
ATOM 652 O O . SER A 1 85 ? -0.630 1.268 -2.972 1.00 57.50 85 SER A O 1
ATOM 654 N N . SER A 1 86 ? 0.727 -0.523 -2.967 1.00 55.53 86 SER A N 1
ATOM 655 C CA . SER A 1 86 ? 0.861 -0.573 -1.515 1.00 55.53 86 SER A CA 1
ATOM 656 C C . SER A 1 86 ? 2.110 0.225 -1.150 1.00 55.53 86 SER A C 1
ATOM 658 O O . SER A 1 86 ? 3.234 -0.272 -1.177 1.00 55.53 86 SER A O 1
ATOM 660 N N . GLY A 1 87 ? 1.933 1.519 -0.888 1.00 50.16 87 GLY A N 1
ATOM 661 C CA . GLY A 1 87 ? 2.974 2.309 -0.248 1.00 50.16 87 GLY A CA 1
ATOM 662 C C . GLY A 1 87 ? 3.259 1.680 1.109 1.00 50.16 87 GLY A C 1
ATOM 663 O O . GLY A 1 87 ? 2.546 1.941 2.074 1.00 50.16 87 GLY A O 1
ATOM 664 N N . GLY A 1 88 ? 4.259 0.801 1.176 1.00 51.81 88 GLY A N 1
ATOM 665 C CA . GLY A 1 88 ? 4.795 0.348 2.445 1.00 51.81 88 GLY A CA 1
ATOM 666 C C . GLY A 1 88 ? 5.188 1.593 3.226 1.00 51.81 88 GLY A C 1
ATOM 667 O O . GLY A 1 88 ? 5.952 2.420 2.728 1.00 51.81 88 GLY A O 1
ATOM 668 N N . SER A 1 89 ? 4.613 1.765 4.414 1.00 46.25 89 SER A N 1
ATOM 669 C CA . SER A 1 89 ? 5.015 2.841 5.309 1.00 46.25 89 SER A CA 1
ATOM 670 C C . SER A 1 89 ? 6.506 2.667 5.597 1.00 46.25 89 SER A C 1
ATOM 672 O O . SER A 1 89 ? 6.917 1.723 6.270 1.00 46.25 89 SER A O 1
ATOM 674 N N . VAL A 1 90 ? 7.335 3.541 5.028 1.00 48.00 90 VAL A N 1
ATOM 675 C CA . VAL A 1 90 ? 8.732 3.663 5.429 1.00 48.00 90 VAL A CA 1
ATOM 676 C C . VAL A 1 90 ? 8.737 4.350 6.786 1.00 48.00 90 VAL A C 1
ATOM 678 O O . VAL A 1 90 ? 8.637 5.568 6.870 1.00 48.00 90 VAL A O 1
ATOM 681 N N . VAL A 1 91 ? 8.818 3.560 7.857 1.00 49.50 91 VAL A N 1
ATOM 682 C CA . VAL A 1 91 ? 9.172 4.057 9.189 1.00 49.50 91 VAL A CA 1
ATOM 683 C C . VAL A 1 91 ? 10.699 4.176 9.214 1.00 49.50 91 VAL A C 1
ATOM 685 O O . VAL A 1 91 ? 11.381 3.148 9.173 1.00 49.50 91 VAL A O 1
ATOM 688 N N . PRO A 1 92 ? 11.283 5.389 9.219 1.00 44.22 92 PRO A N 1
ATOM 689 C CA . PRO A 1 92 ? 12.729 5.546 9.278 1.00 44.22 92 PRO A CA 1
ATOM 690 C C . PRO A 1 92 ? 13.197 5.161 10.686 1.00 44.22 92 PRO A C 1
ATOM 692 O O . PRO A 1 92 ? 13.033 5.917 11.638 1.00 44.22 92 PRO A O 1
ATOM 695 N N . GLY A 1 93 ? 13.730 3.947 10.817 1.00 46.56 93 GLY A N 1
ATOM 696 C CA . GLY A 1 93 ? 14.165 3.357 12.084 1.00 46.56 93 GLY A CA 1
ATOM 697 C C . GLY A 1 93 ? 13.856 1.865 12.085 1.00 46.56 93 GLY A C 1
ATOM 698 O O . GLY A 1 93 ? 12.718 1.468 12.297 1.00 46.56 93 GLY A O 1
ATOM 699 N N . GLY A 1 94 ? 14.854 1.038 11.772 1.00 40.75 94 GLY A N 1
ATOM 700 C CA . GLY A 1 94 ? 14.690 -0.404 11.597 1.00 40.75 94 GLY A CA 1
ATOM 701 C C . GLY A 1 94 ? 13.958 -1.090 12.757 1.00 40.75 94 GLY A C 1
ATOM 702 O O . GLY A 1 94 ? 14.396 -1.034 13.901 1.00 40.75 94 GLY A O 1
ATOM 703 N N . GLY A 1 95 ? 12.866 -1.773 12.414 1.00 41.84 95 GLY A N 1
ATOM 704 C CA . GLY A 1 95 ? 12.085 -2.640 13.291 1.00 41.84 95 GLY A CA 1
ATOM 705 C C . GLY A 1 95 ? 10.717 -2.903 12.667 1.00 41.84 95 GLY A C 1
ATOM 706 O O . GLY A 1 95 ? 9.828 -2.062 12.753 1.00 41.84 95 GLY A O 1
ATOM 707 N N . GLY A 1 96 ? 10.558 -4.037 11.980 1.00 52.22 96 GLY A N 1
ATOM 708 C CA . GLY A 1 96 ? 9.290 -4.420 11.357 1.00 52.22 96 GLY A CA 1
ATOM 709 C C . GLY A 1 96 ? 8.124 -4.364 12.350 1.00 52.22 96 GLY A C 1
ATOM 710 O O . GLY A 1 96 ? 8.253 -4.837 13.473 1.00 52.22 96 GLY A O 1
ATOM 711 N N . GLN A 1 97 ? 7.003 -3.781 11.917 1.00 58.97 97 GLN A N 1
ATOM 712 C CA . GLN A 1 97 ? 5.728 -3.735 12.642 1.00 58.97 97 GLN A CA 1
ATOM 713 C C . GLN A 1 97 ? 5.857 -3.347 14.124 1.00 58.97 97 GLN A C 1
ATOM 715 O O . GLN A 1 97 ? 5.491 -4.109 15.020 1.00 58.97 97 GLN A O 1
ATOM 720 N N . GLY A 1 98 ? 6.365 -2.140 14.386 1.00 73.50 98 GLY A N 1
ATOM 721 C CA . GLY A 1 98 ? 6.252 -1.531 15.710 1.00 73.50 98 GLY A CA 1
ATOM 722 C C . GLY A 1 98 ? 4.788 -1.454 16.156 1.00 73.50 98 GLY A C 1
ATOM 723 O O . GLY A 1 98 ? 3.895 -1.192 15.343 1.00 73.50 98 GLY A O 1
ATOM 724 N N . VAL A 1 99 ? 4.552 -1.690 17.448 1.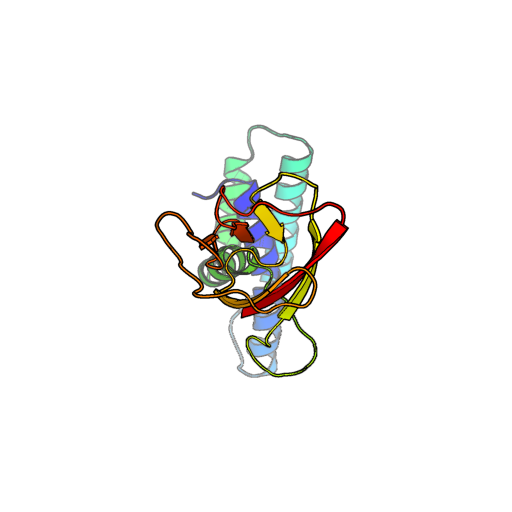00 87.31 99 VAL A N 1
ATOM 725 C CA . VAL A 1 99 ? 3.253 -1.436 18.079 1.00 87.31 99 VAL A CA 1
ATOM 726 C C . VAL A 1 99 ? 2.938 0.051 17.928 1.00 87.31 99 VAL A C 1
ATOM 728 O O . VAL A 1 99 ? 3.737 0.896 18.331 1.00 87.31 99 VAL A O 1
ATOM 731 N N . ARG A 1 100 ? 1.793 0.369 17.322 1.00 89.56 100 ARG A N 1
ATOM 732 C CA . ARG A 1 100 ? 1.324 1.740 17.090 1.00 89.56 100 ARG A CA 1
ATOM 733 C C . ARG A 1 100 ? 0.241 2.085 18.101 1.00 89.56 100 ARG A C 1
ATOM 735 O O . ARG A 1 100 ? -0.676 1.290 18.304 1.00 89.56 100 ARG A O 1
ATOM 742 N N . GLU A 1 101 ? 0.349 3.260 18.713 1.00 94.31 101 GLU A N 1
ATOM 743 C CA . GLU A 1 101 ? -0.675 3.809 19.603 1.00 94.31 101 GLU A CA 1
ATOM 744 C C . GLU A 1 101 ? -1.553 4.803 18.841 1.00 94.31 101 GLU A C 1
ATOM 746 O O . GLU A 1 101 ? -1.043 5.711 18.187 1.00 94.31 101 GLU A O 1
ATOM 751 N N . TYR A 1 102 ? -2.870 4.655 18.971 1.00 95.19 102 TYR A N 1
ATOM 752 C CA . TYR A 1 102 ? -3.839 5.645 18.512 1.00 95.19 102 TYR A CA 1
ATOM 753 C C . TYR A 1 102 ? -4.782 6.013 19.651 1.00 95.19 102 TYR A C 1
ATOM 755 O O . TYR A 1 102 ? -5.075 5.196 20.526 1.00 95.19 102 TYR A O 1
ATOM 763 N N . SER A 1 103 ? -5.289 7.243 19.640 1.00 96.50 103 SER A N 1
ATOM 764 C CA . SER A 1 103 ? -6.276 7.683 20.622 1.00 96.50 103 SER A CA 1
ATOM 765 C C . SER A 1 103 ? -7.290 8.651 20.031 1.00 96.50 103 SER A C 1
ATOM 767 O O . SER A 1 103 ? -7.014 9.335 19.044 1.00 96.50 103 SER A O 1
ATOM 769 N N . LYS A 1 104 ? -8.500 8.654 20.593 1.00 95.81 104 LYS A N 1
ATOM 770 C CA . LYS A 1 104 ? -9.611 9.491 20.139 1.00 95.81 104 LYS A CA 1
ATOM 771 C C . LYS A 1 104 ? -10.645 9.658 21.249 1.00 95.81 104 LYS A C 1
ATOM 773 O O . LYS A 1 104 ? -10.838 8.761 22.063 1.00 95.81 104 LYS A O 1
ATOM 778 N N . PHE A 1 105 ? -11.330 10.796 21.255 1.00 96.62 105 PHE A N 1
ATOM 779 C CA . PHE A 1 105 ? -12.484 11.026 22.122 1.00 96.62 105 PHE A CA 1
ATOM 780 C C . PHE A 1 105 ? -13.753 10.485 21.465 1.00 96.62 105 PHE A C 1
ATOM 782 O O . PHE A 1 105 ? -14.022 10.768 20.293 1.00 96.62 105 PHE A O 1
ATOM 789 N N . ALA A 1 106 ? -14.510 9.683 22.208 1.00 95.44 106 ALA A N 1
ATOM 790 C CA . ALA A 1 106 ? -15.762 9.119 21.738 1.00 95.44 106 ALA A CA 1
ATOM 791 C C . ALA A 1 106 ? -16.924 10.118 21.845 1.00 95.44 106 ALA A C 1
ATOM 793 O O . ALA A 1 106 ? -16.913 11.055 22.648 1.00 95.44 106 ALA A O 1
ATOM 794 N N . VAL A 1 107 ? -17.937 9.895 21.008 1.00 94.94 107 VAL A N 1
ATOM 795 C CA . VAL A 1 107 ? -19.192 10.650 21.018 1.00 94.94 107 VAL A CA 1
ATOM 796 C C . VAL A 1 107 ? -20.195 9.914 21.900 1.00 94.94 107 VAL A C 1
ATOM 798 O O . VAL A 1 107 ? -20.296 8.686 21.836 1.00 94.94 107 VAL A O 1
ATOM 801 N N . GLU A 1 108 ? -20.947 10.666 22.698 1.00 96.00 108 GLU A N 1
ATOM 802 C CA . GLU A 1 108 ? -21.944 10.120 23.617 1.00 96.00 108 GLU A CA 1
ATOM 803 C C . GLU A 1 108 ? -22.960 9.210 22.914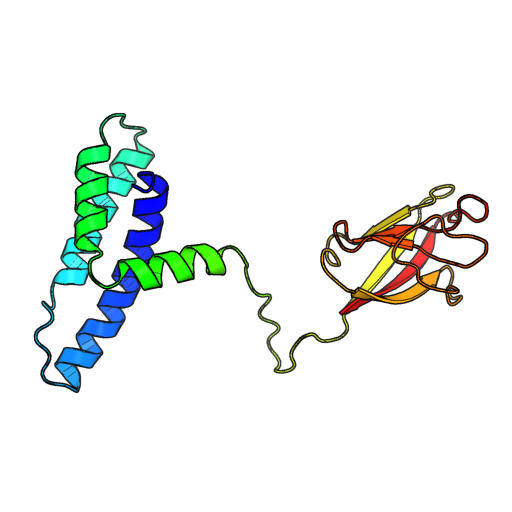 1.00 96.00 108 GLU A C 1
ATOM 805 O O . GLU A 1 108 ? -23.442 9.511 21.820 1.00 96.00 108 GLU A O 1
ATOM 810 N N . GLY A 1 109 ? -23.277 8.080 23.546 1.00 94.94 109 GLY A N 1
ATOM 811 C CA . GLY A 1 109 ? -24.307 7.144 23.092 1.00 94.94 109 GLY A CA 1
ATOM 812 C C . GLY A 1 109 ? -23.908 6.287 21.889 1.00 94.94 109 GLY A C 1
ATOM 813 O O . GLY A 1 109 ? -24.645 5.375 21.517 1.00 94.94 109 GLY A O 1
ATOM 814 N N . THR A 1 110 ? -22.741 6.524 21.287 1.00 96.62 110 THR A N 1
ATOM 815 C CA . THR A 1 110 ? -22.234 5.676 20.203 1.00 96.62 110 THR A CA 1
ATOM 816 C C . THR A 1 110 ? -21.669 4.366 20.754 1.00 96.62 110 THR A C 1
ATOM 818 O O . THR A 1 110 ? -21.143 4.318 21.863 1.00 96.62 110 THR A O 1
ATOM 821 N N . ALA A 1 111 ? -21.773 3.283 19.981 1.00 96.81 111 ALA A N 1
ATOM 822 C CA . ALA A 1 111 ? -21.205 1.979 20.343 1.00 96.81 111 ALA A CA 1
ATOM 823 C C . ALA A 1 111 ? -19.924 1.648 19.564 1.00 96.81 111 ALA A C 1
ATOM 825 O O . ALA A 1 111 ? -19.308 0.614 19.803 1.00 96.81 111 ALA A O 1
ATOM 826 N N . SER A 1 112 ? -19.512 2.506 18.631 1.00 96.69 112 SER A N 1
ATOM 827 C CA . SER A 1 112 ? -18.377 2.243 17.751 1.00 96.69 112 SER A CA 1
ATOM 828 C C . SER A 1 112 ? -17.552 3.498 17.526 1.00 96.69 112 SER A C 1
ATOM 830 O O . SER A 1 112 ? -18.085 4.598 17.392 1.00 96.69 112 SER A O 1
ATOM 832 N N . ILE A 1 113 ? -16.241 3.309 17.435 1.00 97.25 113 ILE A N 1
ATOM 833 C CA . ILE A 1 113 ? -15.278 4.357 17.125 1.00 97.25 113 ILE A CA 1
ATOM 834 C C . ILE A 1 113 ? -14.265 3.832 16.106 1.00 97.25 113 ILE A C 1
ATOM 836 O O . ILE A 1 113 ? -13.737 2.727 16.234 1.00 97.25 113 ILE A O 1
ATOM 840 N N . THR A 1 114 ? -14.018 4.625 15.064 1.00 97.50 114 THR A N 1
ATOM 841 C CA . THR A 1 114 ? -13.134 4.245 13.953 1.00 97.50 114 THR A CA 1
ATOM 842 C C . THR A 1 114 ? -11.796 4.970 14.030 1.00 97.50 114 THR A C 1
ATOM 844 O O . THR A 1 114 ? -11.752 6.196 14.197 1.00 97.50 114 THR A O 1
ATOM 847 N N . PHE A 1 115 ? -10.733 4.190 13.834 1.00 96.00 115 PHE A N 1
ATOM 848 C CA . PHE A 1 115 ? -9.342 4.597 13.692 1.00 96.00 115 PHE A CA 1
ATOM 849 C C . PHE A 1 115 ? -8.869 4.219 12.284 1.00 96.00 115 PHE A C 1
ATOM 851 O O . PHE A 1 115 ? -8.357 3.124 12.060 1.00 96.00 115 PHE A O 1
ATOM 858 N N . SER A 1 116 ? -9.060 5.117 11.315 1.00 92.44 116 SER A N 1
ATOM 859 C CA . SER A 1 116 ? -8.777 4.833 9.897 1.00 92.44 116 SER A CA 1
ATOM 860 C C . SER A 1 116 ? -7.313 4.462 9.630 1.00 92.44 116 SER A C 1
ATOM 862 O O . SER A 1 116 ? -7.021 3.712 8.707 1.00 92.44 116 SER A O 1
ATOM 864 N N . GLU A 1 117 ? -6.394 4.949 10.462 1.00 87.50 117 GLU A N 1
ATOM 865 C CA . GLU A 1 117 ? -4.959 4.647 10.386 1.00 87.50 117 GLU A CA 1
ATOM 866 C C . GLU A 1 117 ? -4.611 3.239 10.905 1.00 87.50 117 GLU A C 1
ATOM 868 O O . GLU A 1 117 ? -3.512 2.747 10.667 1.00 87.50 117 GLU A O 1
ATOM 873 N N . ALA A 1 118 ? -5.549 2.573 11.586 1.00 91.06 118 ALA A N 1
ATOM 874 C CA . ALA A 1 118 ? -5.397 1.228 12.135 1.00 91.06 118 ALA A CA 1
ATOM 875 C C . ALA A 1 118 ? -6.094 0.142 11.287 1.00 91.06 118 ALA A C 1
ATOM 877 O O . ALA A 1 118 ? -6.194 -1.012 11.715 1.00 91.06 118 ALA A O 1
ATOM 878 N N . VAL A 1 119 ? -6.578 0.480 10.087 1.00 90.88 119 VAL A N 1
ATOM 879 C CA . VAL A 1 119 ? -7.139 -0.499 9.141 1.00 90.88 119 VAL A CA 1
ATOM 880 C C . VAL A 1 119 ? -6.098 -1.581 8.833 1.00 90.88 119 VAL A C 1
ATOM 882 O O . VAL A 1 119 ? -4.901 -1.312 8.740 1.00 90.88 119 VAL A O 1
ATOM 885 N N . ASN A 1 120 ? -6.555 -2.827 8.708 1.00 91.12 120 ASN A N 1
ATOM 886 C CA . ASN A 1 120 ? -5.739 -4.028 8.509 1.00 91.12 120 ASN A CA 1
ATOM 887 C C . ASN A 1 120 ? -4.717 -4.309 9.626 1.00 91.12 120 ASN A C 1
ATOM 889 O O . ASN A 1 120 ? -3.798 -5.099 9.424 1.00 91.12 120 ASN A O 1
ATOM 893 N N . SER A 1 121 ? -4.888 -3.707 10.808 1.00 90.06 121 SER A N 1
ATOM 894 C CA . SER A 1 121 ? -4.045 -3.975 11.978 1.00 90.06 121 SER A CA 1
ATOM 895 C C . SER A 1 121 ? -4.731 -4.928 12.965 1.00 90.06 121 SER A C 1
ATOM 897 O O . SER A 1 121 ? -5.962 -5.011 13.037 1.00 90.06 121 SER A O 1
ATOM 899 N N . THR A 1 122 ? -3.934 -5.640 13.759 1.00 93.19 122 THR A N 1
ATOM 900 C CA . THR A 1 122 ? -4.418 -6.457 14.882 1.00 93.19 122 THR A CA 1
ATOM 901 C C . THR A 1 122 ? -4.471 -5.608 16.144 1.00 93.19 122 THR A C 1
ATOM 903 O O . THR A 1 122 ? -3.453 -5.037 16.532 1.00 93.19 122 THR A O 1
ATOM 906 N N . LEU A 1 123 ? -5.623 -5.553 16.816 1.00 95.62 123 LEU A N 1
ATOM 907 C CA . LEU A 1 123 ? -5.740 -4.897 18.118 1.00 95.62 123 LEU A CA 1
ATOM 908 C C . LEU A 1 123 ? -5.059 -5.734 19.204 1.00 95.62 123 LEU A C 1
ATOM 910 O O . LEU A 1 123 ? -5.362 -6.914 19.367 1.00 95.62 123 LEU A O 1
ATOM 914 N N . LEU A 1 124 ? -4.141 -5.110 19.936 1.00 94.75 124 LEU A N 1
ATOM 915 C CA . LEU A 1 124 ? -3.404 -5.716 21.046 1.00 94.75 124 LEU A CA 1
ATOM 916 C C . LEU A 1 124 ? -3.952 -5.280 22.401 1.00 94.75 124 LEU A C 1
ATOM 918 O O . LEU A 1 124 ? -3.936 -6.055 23.351 1.00 94.75 124 LEU A O 1
ATOM 922 N N . TYR A 1 125 ? -4.406 -4.032 22.486 1.00 95.81 125 TYR A N 1
ATOM 923 C CA . TYR A 1 125 ? -4.877 -3.420 23.720 1.00 95.81 125 TYR A CA 1
ATOM 924 C C . TYR A 1 125 ? -5.865 -2.300 23.410 1.00 95.81 125 TYR A C 1
ATOM 926 O O . TYR A 1 125 ? -5.720 -1.604 22.402 1.00 95.81 125 TYR A O 1
ATOM 934 N N . ALA A 1 126 ? -6.831 -2.109 24.305 1.00 96.81 126 ALA A N 1
ATOM 935 C CA . ALA A 1 126 ? -7.713 -0.957 24.307 1.00 96.81 126 ALA A CA 1
ATOM 936 C C . ALA A 1 126 ? -7.983 -0.504 25.750 1.00 96.81 126 ALA A C 1
ATOM 938 O O . ALA A 1 126 ? -8.128 -1.330 26.651 1.00 96.81 126 ALA A O 1
ATOM 939 N N . SER A 1 127 ? -8.130 0.799 25.950 1.00 96.44 127 SER A N 1
ATOM 940 C CA . SER A 1 127 ? -8.728 1.362 27.158 1.00 96.44 127 SER A CA 1
ATOM 941 C C . SER A 1 127 ? -9.753 2.422 26.818 1.00 96.44 127 SER A C 1
ATOM 943 O O . SER A 1 127 ? -9.702 3.053 25.757 1.00 96.44 127 SER A O 1
ATOM 945 N N . ARG A 1 128 ? -10.707 2.599 27.730 1.00 94.19 128 ARG A N 1
ATOM 946 C CA . ARG A 1 128 ? -11.759 3.604 27.640 1.00 94.19 128 ARG A CA 1
ATOM 947 C C . ARG A 1 128 ? -11.888 4.327 28.974 1.00 94.19 128 ARG A C 1
ATOM 949 O O . ARG A 1 128 ? -11.933 3.686 30.020 1.00 94.19 128 ARG A O 1
ATOM 956 N N . GLY A 1 129 ? -11.871 5.657 28.959 1.00 90.94 129 GLY A N 1
ATOM 957 C CA . GLY A 1 129 ? -11.943 6.461 30.184 1.00 90.94 129 GLY A CA 1
ATOM 958 C C . GLY A 1 129 ? -10.805 6.183 31.178 1.00 90.94 129 GLY A C 1
ATOM 959 O O . GLY A 1 129 ? -10.960 6.436 32.367 1.00 90.94 129 GLY A O 1
ATOM 960 N N . GLY A 1 130 ? -9.678 5.634 30.706 1.00 89.38 130 GLY A N 1
ATOM 961 C CA . GLY A 1 130 ? -8.556 5.208 31.550 1.00 89.38 130 GLY A CA 1
ATOM 962 C C . GLY A 1 130 ? -8.696 3.813 32.173 1.00 89.38 130 GLY A C 1
ATOM 963 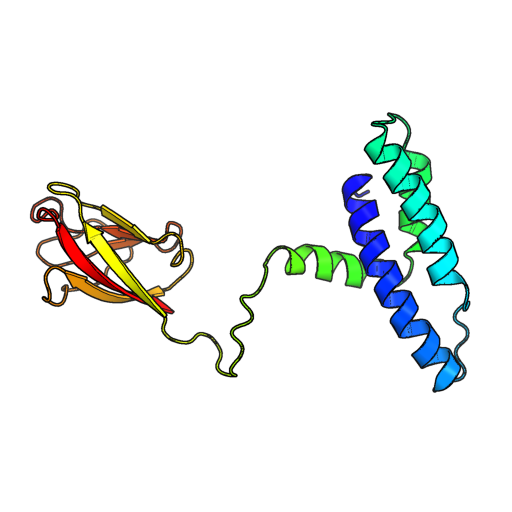O O . GLY A 1 130 ? -7.820 3.420 32.936 1.00 89.38 130 GLY A O 1
ATOM 964 N N . LEU A 1 131 ? -9.753 3.062 31.846 1.00 91.50 131 LEU A N 1
ATOM 965 C CA . LEU A 1 131 ? -9.947 1.677 32.274 1.00 91.50 131 LEU A CA 1
ATOM 966 C C . LEU A 1 131 ? -9.665 0.708 31.128 1.00 91.50 131 LEU A C 1
ATOM 968 O O . LEU A 1 131 ? -10.071 0.943 29.986 1.00 91.50 131 LEU A O 1
ATOM 972 N N . ASP A 1 132 ? -9.001 -0.398 31.445 1.00 95.00 132 ASP A N 1
ATOM 973 C CA . ASP A 1 132 ? -8.740 -1.466 30.485 1.00 95.00 132 ASP A CA 1
ATOM 974 C C . ASP A 1 132 ? -10.048 -2.139 30.053 1.00 95.00 132 ASP A C 1
ATOM 976 O O . ASP A 1 132 ? -10.954 -2.395 30.859 1.00 95.00 132 ASP A O 1
ATOM 980 N N . VAL A 1 133 ? -10.148 -2.445 28.761 1.00 94.00 133 VAL A N 1
ATOM 981 C CA . VAL A 1 133 ? -11.262 -3.248 28.250 1.00 94.00 133 VAL A CA 1
ATOM 982 C C . VAL A 1 133 ? -11.089 -4.716 28.638 1.00 94.00 133 VAL A C 1
ATOM 984 O O . VAL A 1 133 ? -9.994 -5.187 28.942 1.00 94.00 133 VAL A O 1
ATOM 987 N N . GLY A 1 134 ? -12.192 -5.456 28.621 1.00 92.50 134 GLY A N 1
ATOM 988 C CA . GLY A 1 134 ? -12.198 -6.903 28.792 1.00 92.50 134 GLY A CA 1
ATOM 989 C C . GLY A 1 134 ? -11.701 -7.633 27.542 1.00 92.50 134 GLY A C 1
ATOM 990 O O . GLY A 1 134 ? -10.842 -7.164 26.801 1.00 92.50 134 GLY A O 1
ATOM 991 N N . THR A 1 135 ? -12.258 -8.814 27.281 1.00 95.88 135 THR A N 1
ATOM 992 C CA . THR A 1 135 ? -11.867 -9.621 26.119 1.00 95.88 135 THR A CA 1
ATOM 993 C C . THR A 1 135 ? -12.047 -8.854 24.807 1.00 95.88 135 THR A C 1
ATOM 995 O O . THR A 1 135 ? -13.127 -8.326 24.529 1.00 95.88 135 THR A O 1
ATOM 998 N N . ILE A 1 136 ? -10.996 -8.857 23.985 1.00 97.12 136 ILE A N 1
ATOM 999 C CA . ILE A 1 136 ? -11.043 -8.405 22.596 1.00 97.12 136 ILE A CA 1
ATOM 1000 C C . ILE A 1 136 ? -11.518 -9.579 21.739 1.00 97.12 136 ILE A C 1
ATOM 1002 O O . ILE A 1 136 ? -10.832 -10.595 21.629 1.00 97.12 136 ILE A O 1
ATOM 1006 N N . ILE A 1 137 ? -12.691 -9.440 21.134 1.00 97.75 137 ILE A N 1
ATOM 1007 C CA . ILE A 1 137 ? -13.249 -10.403 20.183 1.00 97.75 137 ILE A CA 1
ATOM 1008 C C . ILE A 1 137 ? -13.072 -9.886 18.750 1.00 97.75 137 ILE A C 1
ATOM 1010 O O . ILE A 1 137 ? -12.962 -8.684 18.514 1.00 97.75 137 ILE A O 1
ATOM 1014 N N . THR A 1 138 ? -13.046 -10.797 17.780 1.00 96.75 138 THR A N 1
ATOM 1015 C CA . THR A 1 138 ? -12.934 -10.484 16.338 1.00 96.75 138 THR A CA 1
ATOM 1016 C C . THR A 1 138 ? -14.181 -10.881 15.545 1.00 96.75 138 THR A C 1
ATOM 1018 O O . THR A 1 138 ? -14.249 -10.676 14.336 1.00 96.75 138 THR A O 1
ATOM 1021 N N . SER A 1 139 ? -15.179 -11.458 16.216 1.00 95.25 139 SER A N 1
ATOM 1022 C CA . SER A 1 139 ? -16.487 -11.804 15.657 1.00 95.25 139 SER A CA 1
ATOM 1023 C C . SER A 1 139 ? -17.536 -11.878 16.770 1.00 95.25 139 SER A C 1
ATOM 1025 O O . SER A 1 139 ? -17.184 -11.977 17.946 1.00 95.25 139 SER A O 1
ATOM 1027 N N . GLY A 1 140 ? -18.819 -11.834 16.403 1.00 95.50 140 GLY A N 1
ATOM 1028 C CA . GLY A 1 140 ? -19.934 -11.862 17.352 1.00 95.50 140 GLY A CA 1
ATOM 1029 C C . GLY A 1 140 ? -20.310 -10.481 17.894 1.00 95.50 140 GLY A C 1
ATOM 1030 O O . GLY A 1 140 ? -19.992 -9.458 17.291 1.00 95.50 140 GLY A O 1
ATOM 1031 N N . VAL A 1 141 ? -21.026 -10.461 19.021 1.00 96.00 141 VAL A N 1
ATOM 1032 C CA . VAL A 1 141 ? -21.521 -9.236 19.668 1.00 96.00 141 VAL A CA 1
ATOM 1033 C C . VAL A 1 141 ? -20.794 -9.051 21.003 1.00 96.00 141 VAL A C 1
ATOM 1035 O O . VAL A 1 141 ? -20.847 -9.964 21.830 1.00 96.00 141 VAL A O 1
ATOM 1038 N N . PRO A 1 142 ? -20.121 -7.911 21.244 1.00 97.12 142 PRO A N 1
ATOM 1039 C CA . PRO A 1 142 ? -19.459 -7.662 22.519 1.00 97.12 142 PRO A CA 1
ATOM 1040 C C . PRO A 1 142 ? -20.491 -7.500 23.641 1.00 97.12 142 PRO A C 1
ATOM 1042 O O . PRO A 1 142 ? -21.543 -6.887 23.455 1.00 97.12 142 PRO A O 1
ATOM 1045 N N . THR A 1 143 ? -20.180 -8.032 24.823 1.00 96.44 143 THR A N 1
ATOM 1046 C CA . THR A 1 143 ? -21.029 -7.936 26.020 1.00 96.44 143 THR A CA 1
ATOM 1047 C C . THR A 1 143 ? -20.243 -7.402 27.216 1.00 96.44 143 THR A C 1
ATOM 1049 O O . THR A 1 143 ? -19.039 -7.631 27.337 1.00 96.44 143 THR A O 1
ATOM 1052 N N . GLY A 1 144 ? -20.910 -6.677 28.118 1.00 93.31 144 GLY A N 1
ATOM 1053 C CA . GLY A 1 144 ? -20.258 -6.093 29.294 1.00 93.31 144 GLY A CA 1
ATOM 1054 C C . GLY A 1 144 ? -19.073 -5.197 28.912 1.00 93.31 144 GLY A C 1
ATOM 1055 O O . GLY A 1 144 ? -19.232 -4.273 28.122 1.00 93.31 144 GLY A O 1
ATOM 1056 N N . ASN A 1 145 ? -17.887 -5.491 29.457 1.00 93.00 145 ASN A N 1
ATOM 1057 C CA . ASN A 1 145 ? -16.649 -4.751 29.169 1.00 93.00 145 ASN A CA 1
ATOM 1058 C C . ASN A 1 145 ? -15.872 -5.291 27.946 1.00 93.00 145 ASN A C 1
ATOM 1060 O O . ASN A 1 145 ? -14.743 -4.876 27.704 1.00 93.00 145 ASN A O 1
ATOM 1064 N N . GLN A 1 146 ? -16.412 -6.257 27.196 1.00 96.12 146 GLN A N 1
ATOM 1065 C CA . GLN A 1 146 ? -15.762 -6.750 25.977 1.00 96.12 146 GLN A CA 1
ATOM 1066 C C . GLN A 1 146 ? -15.760 -5.688 24.875 1.00 96.12 146 GLN A C 1
ATOM 1068 O O . GLN A 1 146 ? -16.619 -4.802 24.832 1.00 96.12 146 GLN A O 1
ATOM 1073 N N . VAL A 1 147 ? -14.839 -5.847 23.928 1.00 97.12 147 VAL A N 1
ATOM 1074 C CA . VAL A 1 147 ? -14.807 -5.053 22.698 1.00 97.12 147 VAL A CA 1
ATOM 1075 C C . VAL A 1 147 ? -14.632 -5.940 21.479 1.00 97.12 147 VAL A C 1
ATOM 1077 O O . VAL A 1 147 ? -13.871 -6.901 21.501 1.00 97.12 147 VAL A O 1
ATOM 1080 N N . LEU A 1 148 ? -15.317 -5.594 20.397 1.00 98.06 148 LEU A N 1
ATOM 1081 C CA . LEU A 1 148 ? -15.135 -6.179 19.078 1.00 98.06 148 LEU A CA 1
ATOM 1082 C C . LEU A 1 148 ? -14.193 -5.296 18.259 1.00 98.06 148 LEU A C 1
ATOM 1084 O O . LEU A 1 148 ? -14.466 -4.112 18.059 1.00 98.06 148 LEU A O 1
ATOM 1088 N N . TRP A 1 149 ? -13.117 -5.884 17.742 1.00 98.25 149 TRP A N 1
ATOM 1089 C CA . TRP A 1 149 ? -12.244 -5.236 16.769 1.00 98.25 149 TRP A CA 1
ATOM 1090 C C . TRP A 1 149 ? -12.545 -5.729 15.357 1.00 98.25 149 TRP A C 1
ATOM 1092 O O . TRP A 1 149 ? -12.406 -6.915 15.060 1.00 98.25 149 TRP A O 1
ATOM 1102 N N . THR A 1 150 ? -12.912 -4.803 14.472 1.00 97.88 150 THR A N 1
ATOM 1103 C CA . THR A 1 150 ? -13.084 -5.078 13.039 1.00 97.88 150 THR A CA 1
ATOM 1104 C C . THR A 1 150 ? -11.872 -4.543 12.285 1.00 97.88 150 THR A C 1
ATOM 1106 O O . THR A 1 150 ? -11.786 -3.349 11.996 1.00 97.88 150 THR A O 1
ATOM 1109 N N . SER A 1 151 ? -10.912 -5.421 11.979 1.00 94.31 151 SER A N 1
ATOM 1110 C CA . SER A 1 151 ? -9.630 -5.027 11.375 1.00 94.31 151 SER A CA 1
ATOM 1111 C C . SER A 1 151 ? -9.782 -4.428 9.977 1.00 94.31 151 SER A C 1
ATOM 1113 O O . SER A 1 151 ? -9.087 -3.468 9.658 1.00 94.31 151 SER A O 1
ATOM 1115 N N . SER A 1 152 ? -10.718 -4.923 9.164 1.00 92.69 152 SER A N 1
ATOM 1116 C CA . SER A 1 152 ? -10.961 -4.419 7.804 1.00 92.69 152 SER A CA 1
ATOM 1117 C C . SER A 1 152 ? -11.417 -2.959 7.762 1.00 92.69 152 SER A C 1
ATOM 1119 O O . SER A 1 152 ? -11.236 -2.298 6.743 1.00 92.69 152 SER A O 1
ATOM 1121 N N . THR A 1 153 ? -11.981 -2.440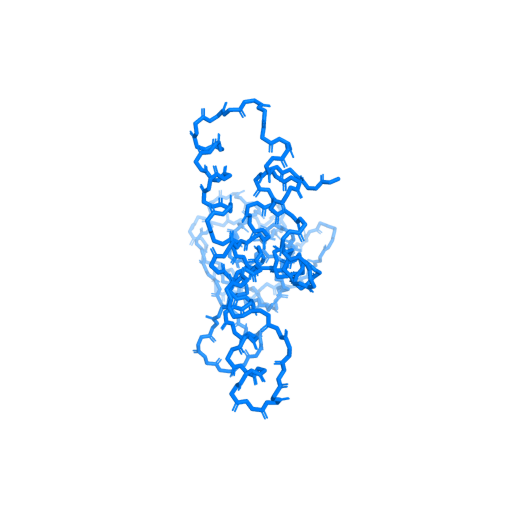 8.856 1.00 93.88 153 THR A N 1
ATOM 1122 C CA . THR A 1 153 ? -12.442 -1.047 8.960 1.00 93.88 153 THR A CA 1
ATOM 1123 C C . THR A 1 153 ? -11.704 -0.239 10.026 1.00 93.88 153 THR A C 1
ATOM 1125 O O . THR A 1 153 ? -11.930 0.964 10.128 1.00 93.88 153 THR A O 1
ATOM 1128 N N . GLY A 1 154 ? -10.823 -0.860 10.820 1.00 95.69 154 GLY A N 1
ATOM 1129 C CA . GLY A 1 154 ? -10.141 -0.195 11.933 1.00 95.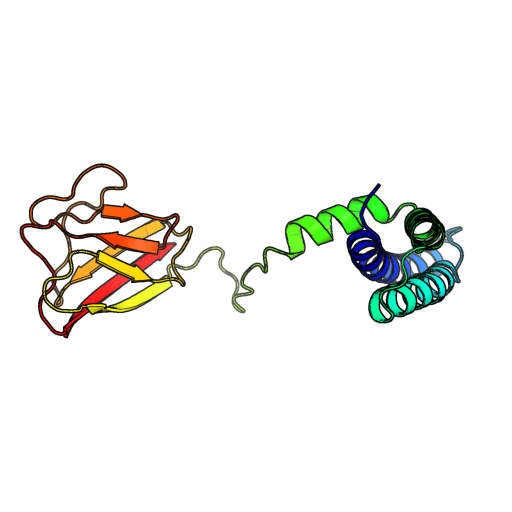69 154 GLY A CA 1
ATOM 1130 C C . GLY A 1 154 ? -11.113 0.282 13.020 1.00 95.69 154 GLY A C 1
ATOM 1131 O O . GLY A 1 154 ? -10.937 1.364 13.582 1.00 95.69 154 GLY A O 1
ATOM 1132 N N . THR A 1 155 ? -12.186 -0.474 13.273 1.00 97.94 155 THR A N 1
ATOM 1133 C CA . THR A 1 155 ? -13.277 -0.056 14.169 1.00 97.94 155 THR A CA 1
ATOM 1134 C C . THR A 1 155 ? -13.267 -0.847 15.472 1.00 97.94 155 THR A C 1
ATOM 1136 O O . THR A 1 155 ? -13.338 -2.078 15.461 1.00 97.94 155 THR A O 1
ATOM 1139 N N . LEU A 1 156 ? -13.257 -0.125 16.596 1.00 97.81 156 LEU A N 1
ATOM 1140 C CA . LEU A 1 156 ? -13.502 -0.660 17.932 1.00 97.81 156 LEU A CA 1
ATOM 1141 C C . LEU A 1 156 ? -14.990 -0.506 18.257 1.00 97.81 156 LEU A C 1
ATOM 1143 O O . LEU A 1 156 ? -15.514 0.607 18.231 1.00 97.81 156 LEU A O 1
ATOM 1147 N N . THR A 1 157 ? -15.662 -1.609 18.567 1.00 98.06 157 THR A N 1
ATOM 1148 C CA . THR A 1 157 ? -17.078 -1.632 18.950 1.00 98.06 157 THR A CA 1
ATOM 1149 C C . THR A 1 157 ? -17.220 -2.148 20.374 1.00 98.06 157 THR A C 1
ATOM 1151 O O . THR A 1 157 ? -16.658 -3.183 20.720 1.00 98.06 157 THR A O 1
ATOM 1154 N N . VAL A 1 158 ? -17.962 -1.429 21.205 1.00 97.19 158 VAL A N 1
ATOM 1155 C CA . VAL A 1 158 ? -18.265 -1.795 22.592 1.00 97.19 158 VAL A CA 1
ATOM 1156 C C . VAL A 1 158 ? -19.647 -2.438 22.676 1.00 97.19 158 VAL A C 1
ATOM 1158 O O . VAL A 1 158 ? -20.432 -2.375 21.728 1.00 97.19 158 VAL A O 1
ATOM 1161 N N . ALA A 1 159 ? -19.961 -3.074 23.805 1.00 96.81 159 ALA A N 1
ATOM 1162 C CA . ALA A 1 159 ? -21.302 -3.595 24.046 1.00 96.81 159 ALA A CA 1
ATOM 1163 C C . ALA A 1 159 ? -22.352 -2.474 23.948 1.00 96.81 159 ALA A C 1
ATOM 1165 O O . ALA A 1 159 ? -22.186 -1.410 24.542 1.00 96.81 159 ALA A O 1
ATOM 1166 N N . SER A 1 160 ? -23.468 -2.721 23.257 1.00 94.56 160 SER A N 1
ATOM 1167 C CA . SER A 1 160 ? -24.553 -1.734 23.113 1.00 94.56 160 SER A CA 1
ATOM 1168 C C . SER A 1 160 ? -25.225 -1.367 24.440 1.00 94.56 160 SER A C 1
ATOM 1170 O O . SER A 1 160 ? -25.825 -0.304 24.552 1.00 94.56 160 SER A O 1
ATOM 1172 N N . THR A 1 161 ? -25.106 -2.226 25.456 1.00 94.75 161 THR A N 1
ATOM 1173 C CA . THR A 1 161 ? -25.565 -1.966 26.826 1.00 94.75 161 THR A CA 1
ATOM 1174 C C . THR A 1 161 ? -24.620 -1.063 27.623 1.00 94.75 161 THR A C 1
ATOM 1176 O O . THR A 1 161 ? -25.005 -0.590 28.688 1.00 94.75 161 THR A O 1
ATOM 1179 N N . VAL A 1 162 ? -23.398 -0.825 27.130 1.00 93.56 162 VAL A N 1
ATOM 1180 C CA . VAL A 1 162 ? -22.375 0.032 27.751 1.00 93.56 162 VAL A CA 1
ATOM 1181 C C . VAL A 1 162 ? -21.739 0.938 26.676 1.00 93.56 162 VAL A C 1
ATOM 1183 O O . VAL A 1 162 ? -20.541 0.805 26.374 1.00 93.56 162 VAL A O 1
ATOM 1186 N N . PRO A 1 163 ? -22.539 1.830 26.053 1.00 95.56 163 PRO A N 1
ATOM 1187 C CA . PRO A 1 163 ? -22.064 2.722 24.998 1.00 95.56 163 PRO A CA 1
ATOM 1188 C C . PRO A 1 163 ? -21.028 3.718 25.530 1.00 95.56 163 PRO A C 1
ATOM 1190 O O . PRO A 1 163 ? -20.739 3.771 26.728 1.00 95.56 163 PRO A O 1
ATOM 1193 N N . PHE A 1 164 ? -20.438 4.497 24.629 1.00 96.56 164 PHE A N 1
ATOM 1194 C CA . PHE A 1 164 ? -19.476 5.520 25.006 1.00 96.56 164 PHE A CA 1
ATOM 1195 C C . PHE A 1 164 ? -20.132 6.692 25.741 1.00 96.56 164 PHE A C 1
ATOM 1197 O O . PHE A 1 164 ? -21.215 7.155 25.368 1.00 96.56 164 PHE A O 1
ATOM 1204 N N . TYR A 1 165 ? -19.439 7.207 26.754 1.00 95.25 165 TYR A N 1
ATOM 1205 C CA . TYR A 1 165 ? -19.785 8.475 27.392 1.00 95.25 165 TYR A CA 1
ATOM 1206 C C . TYR A 1 165 ? -19.283 9.663 26.563 1.00 95.25 165 TYR A C 1
ATOM 1208 O O . TYR A 1 165 ? -18.384 9.534 25.725 1.00 95.25 165 TYR A O 1
ATOM 1216 N N . LEU A 1 166 ? -19.851 10.846 26.808 1.00 95.62 166 LEU A N 1
ATOM 1217 C CA . LEU A 1 166 ? -19.387 12.079 26.177 1.00 95.62 166 LEU A CA 1
ATOM 1218 C C . LEU A 1 166 ? -17.903 12.322 26.485 1.00 95.62 166 LEU A C 1
ATOM 1220 O O . LEU A 1 166 ? -17.511 12.375 27.650 1.00 95.62 166 LEU A O 1
ATOM 1224 N N . ASN A 1 167 ? -17.090 12.517 25.442 1.00 94.06 167 ASN A N 1
ATOM 1225 C CA . ASN A 1 167 ? -15.646 12.741 25.551 1.00 94.06 167 ASN A CA 1
ATOM 1226 C C . ASN A 1 167 ? -14.903 11.625 26.306 1.00 94.06 167 ASN A C 1
ATOM 1228 O O . ASN A 1 167 ? -13.851 11.865 26.902 1.00 94.06 167 ASN A O 1
ATOM 1232 N N . GLU A 1 168 ? -15.414 10.393 26.271 1.00 96.56 168 GLU A N 1
ATOM 1233 C CA . GLU A 1 168 ? -14.682 9.248 26.800 1.00 96.56 168 GLU A CA 1
ATOM 1234 C C . GLU A 1 168 ? -13.393 9.056 25.990 1.00 96.56 168 GLU A C 1
ATOM 1236 O O . GLU A 1 168 ? -13.424 8.870 24.770 1.00 96.56 168 GLU A O 1
ATOM 1241 N N . PHE A 1 169 ? -12.241 9.149 26.657 1.00 96.75 169 PHE A N 1
ATOM 1242 C CA . PHE A 1 169 ? -10.947 8.973 26.005 1.00 96.75 169 PHE A CA 1
ATOM 1243 C C . PHE A 1 169 ? -10.712 7.494 25.710 1.00 96.75 169 PHE A C 1
ATOM 1245 O O . PHE A 1 169 ? -10.640 6.680 26.632 1.00 96.75 169 PHE A O 1
ATOM 1252 N N . VAL A 1 170 ? -10.578 7.153 24.431 1.00 97.69 170 VAL A N 1
ATOM 1253 C CA . VAL A 1 170 ? -10.283 5.799 23.968 1.00 97.69 170 VAL A CA 1
ATOM 1254 C C . VAL A 1 170 ? -8.853 5.757 23.455 1.00 97.69 170 VAL A C 1
ATOM 1256 O O . VAL A 1 170 ? -8.471 6.569 22.611 1.00 97.69 170 VAL A O 1
ATOM 1259 N N . ARG A 1 171 ? -8.072 4.790 23.934 1.00 97.06 171 ARG A N 1
ATOM 1260 C CA . ARG A 1 171 ? -6.708 4.520 23.469 1.00 97.06 171 ARG A CA 1
ATOM 1261 C C . ARG A 1 171 ? -6.607 3.080 22.997 1.00 97.06 171 ARG A C 1
ATOM 1263 O O . ARG A 1 171 ? -7.138 2.188 23.649 1.00 97.06 171 ARG A O 1
ATOM 1270 N N . ILE A 1 172 ? -5.907 2.856 21.891 1.00 97.44 172 ILE A N 1
ATOM 1271 C CA . ILE A 1 172 ? -5.649 1.527 21.340 1.00 97.44 172 ILE A CA 1
ATOM 1272 C C . ILE A 1 172 ? -4.166 1.328 21.042 1.00 97.44 172 ILE A C 1
ATOM 1274 O O . ILE A 1 172 ? -3.481 2.271 20.648 1.00 97.44 172 ILE A O 1
ATOM 1278 N N . LEU A 1 173 ? -3.699 0.086 21.174 1.00 95.50 173 LEU A N 1
ATOM 1279 C CA . LEU A 1 173 ? -2.417 -0.365 20.635 1.00 95.50 173 LEU A CA 1
ATOM 1280 C C . LEU A 1 173 ? -2.670 -1.421 19.565 1.00 95.50 173 LEU A C 1
ATOM 1282 O O . LEU A 1 173 ? -3.401 -2.385 19.806 1.00 95.50 173 LEU A O 1
ATOM 1286 N N . VAL A 1 174 ? -2.052 -1.265 18.398 1.00 94.06 174 VAL A N 1
ATOM 1287 C CA . VAL A 1 174 ? -2.209 -2.187 17.267 1.00 94.06 174 VAL A CA 1
ATOM 1288 C C . VAL A 1 174 ? -0.864 -2.608 16.686 1.00 94.06 174 VAL A C 1
ATOM 1290 O O . VAL A 1 174 ? 0.131 -1.901 16.845 1.00 94.06 174 VAL A O 1
ATOM 1293 N N . LYS A 1 175 ? -0.835 -3.746 15.989 1.00 90.38 175 LYS A N 1
ATOM 1294 C CA . LYS A 1 175 ? 0.296 -4.165 15.149 1.00 90.38 175 LYS A CA 1
ATOM 1295 C C . LYS A 1 175 ? -0.148 -4.468 13.726 1.00 90.38 175 LYS A C 1
ATOM 1297 O O . LYS A 1 175 ? -1.181 -5.161 13.572 1.00 90.38 175 LYS A O 1
#

Radius of gyration: 25.65 Å; chains: 1; bounding box: 57×27×64 Å

Secondary structure (DSSP, 8-state):
---HHHHHHHHHHHHHHHHHHHHHHHHHS-----TTHHHHHHHHHHHHHHHHHTT-S--HHHHHHHHHHHGGGHHHHHHHHHHHTS-----SSS-TTPPEEEEEEPPTT-SEEE-GGGTTPPEEEEEETTEE-S-EESSS---TT-EEEETTTTEEEE-TTS-PPTT-EEEEEE-